Protein AF-A0A543IJZ8-F1 (afdb_monomer)

Sequence (62 aa):
MTEYEDIRTGRHCVLALHAHLVFVTKFRHPVFTGTHLERAGSVGGAPLSVLRQYIEQQNRPV

pLDDT: mean 71.77, std 9.35, range [40.09, 86.19]

Radius of gyration: 15.47 Å; Cα contacts (8 Å, |Δi|>4): 29; chains: 1; bounding box: 40×20×44 Å

Solvent-accessible surface area (backbone atoms only — not comparable to full-atom values): 4333 Å² total; per-residue (Å²): 135,81,80,78,84,74,58,49,70,56,100,89,45,80,44,79,86,84,81,90,86,85,88,78,51,91,88,68,57,84,75,70,47,72,72,61,42,50,56,49,20,72,76,69,70,49,57,72,68,60,49,53,51,49,56,74,52,62,79,67,82,131

Mean predicted aligned error: 9.95 Å

Secondary structure (DSSP, 8-state):
----TT-EEETTEEE----------TT------HHHHHHHHHHHT--HHHHHHHHHHTT---

Foldseek 3Di:
DDDPPQFDDDPPDTDDDDDDDDDADDVLDLPDDLVNVVVVCVVVVDDSVVSVVCSVCSPDDD

Structure (mmCIF, N/CA/C/O backbone):
data_AF-A0A543IJZ8-F1
#
_entry.id   AF-A0A543IJZ8-F1
#
loop_
_atom_site.group_PDB
_atom_site.id
_atom_site.type_symbol
_atom_site.label_atom_id
_atom_site.label_alt_id
_atom_site.label_comp_id
_atom_site.label_asym_id
_atom_site.label_entity_id
_atom_site.label_seq_id
_atom_site.pdbx_PDB_ins_code
_atom_site.Cartn_x
_atom_site.Cartn_y
_atom_site.Cartn_z
_atom_site.occupancy
_atom_site.B_iso_or_equiv
_atom_site.auth_seq_id
_atom_site.auth_comp_id
_atom_site.auth_asym_id
_atom_site.auth_atom_id
_atom_site.pdbx_PDB_model_num
ATOM 1 N N . MET A 1 1 ? -2.456 -8.848 -28.548 1.00 40.09 1 MET A N 1
ATOM 2 C CA . MET A 1 1 ? -1.212 -8.145 -28.916 1.00 40.09 1 MET A CA 1
ATOM 3 C C . MET A 1 1 ? -0.802 -7.413 -27.654 1.00 40.09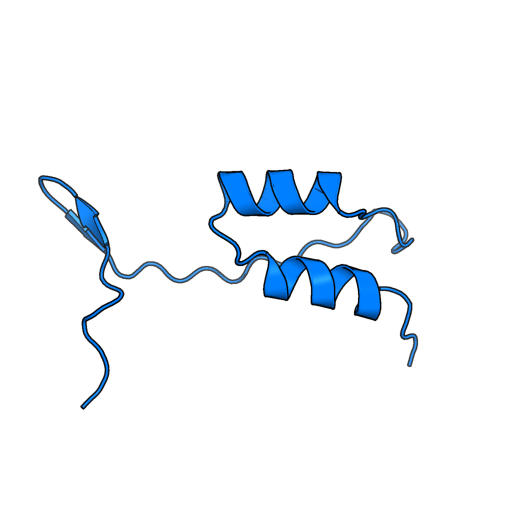 1 MET A C 1
ATOM 5 O O . MET A 1 1 ? -1.296 -6.330 -27.399 1.00 40.09 1 MET A O 1
ATOM 9 N N . THR A 1 2 ? -0.156 -8.134 -26.741 1.00 44.78 2 THR A N 1
ATOM 10 C CA . THR A 1 2 ? -0.154 -7.786 -25.313 1.00 44.78 2 THR A CA 1
ATOM 11 C C . THR A 1 2 ? 1.040 -6.887 -25.017 1.00 44.78 2 THR A C 1
ATOM 13 O O . THR A 1 2 ? 2.174 -7.332 -25.140 1.00 44.78 2 THR A O 1
ATOM 16 N N . GLU A 1 3 ? 0.734 -5.620 -24.737 1.00 48.88 3 GLU A N 1
ATOM 17 C CA . GLU A 1 3 ? 1.523 -4.566 -24.083 1.00 48.88 3 GLU A CA 1
ATOM 18 C C . GLU A 1 3 ? 2.942 -4.984 -23.632 1.00 48.88 3 GLU A C 1
ATOM 20 O O . GLU A 1 3 ? 3.124 -5.617 -22.594 1.00 48.88 3 GLU A O 1
ATOM 25 N N . TYR A 1 4 ? 3.960 -4.579 -24.399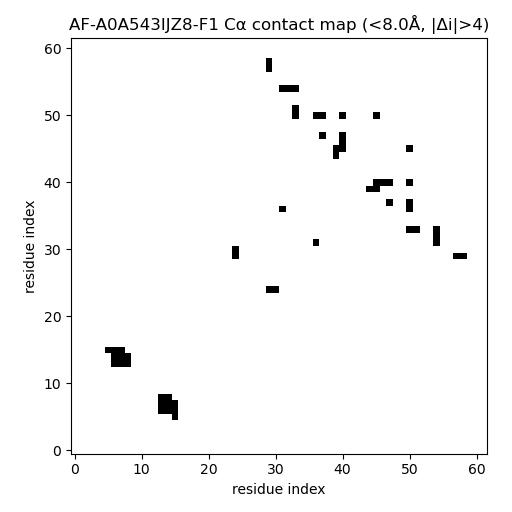 1.00 54.19 4 TYR A N 1
ATOM 26 C CA . TYR A 1 4 ? 5.380 -4.603 -24.005 1.00 54.19 4 TYR A CA 1
ATOM 27 C C . TYR A 1 4 ? 5.778 -3.346 -23.195 1.00 54.19 4 TYR A C 1
ATOM 29 O O . TYR A 1 4 ? 6.959 -3.117 -22.945 1.00 54.19 4 TYR A O 1
ATOM 37 N N . GLU A 1 5 ? 4.799 -2.532 -22.788 1.00 55.50 5 GLU A N 1
ATOM 38 C CA . GLU A 1 5 ? 4.977 -1.207 -22.174 1.00 55.50 5 GLU A CA 1
ATOM 39 C C . GLU A 1 5 ? 5.448 -1.250 -20.705 1.00 55.50 5 GLU A C 1
ATOM 41 O O . GLU A 1 5 ? 5.886 -0.232 -20.179 1.00 55.50 5 GLU A O 1
ATOM 46 N N . ASP A 1 6 ? 5.416 -2.410 -20.033 1.00 64.00 6 ASP A N 1
ATOM 47 C CA . ASP A 1 6 ? 5.722 -2.522 -18.588 1.00 64.00 6 ASP A CA 1
ATOM 48 C C . ASP A 1 6 ? 7.076 -3.196 -18.281 1.00 64.00 6 ASP A C 1
ATOM 50 O O . ASP A 1 6 ? 7.388 -3.585 -17.152 1.00 64.00 6 ASP A O 1
ATOM 54 N N . ILE A 1 7 ? 7.920 -3.369 -19.301 1.00 64.88 7 ILE A N 1
ATOM 55 C CA . ILE A 1 7 ? 9.239 -3.975 -19.124 1.00 64.88 7 ILE A CA 1
ATOM 56 C C . ILE A 1 7 ? 10.216 -2.910 -18.619 1.00 64.88 7 ILE A C 1
ATOM 58 O O . ILE A 1 7 ? 10.637 -2.016 -19.354 1.00 64.88 7 ILE A O 1
ATOM 62 N N . ARG A 1 8 ? 10.632 -3.025 -17.354 1.00 68.56 8 ARG A N 1
ATOM 63 C CA . ARG A 1 8 ? 11.613 -2.111 -16.761 1.00 68.56 8 ARG A CA 1
ATOM 64 C C . ARG A 1 8 ? 13.009 -2.412 -17.289 1.00 68.56 8 ARG A C 1
ATOM 66 O O . ARG A 1 8 ? 13.538 -3.512 -17.127 1.00 68.56 8 ARG A O 1
ATOM 73 N N . THR A 1 9 ? 13.642 -1.396 -17.861 1.00 74.69 9 THR A N 1
ATOM 74 C CA . THR A 1 9 ? 15.009 -1.477 -18.378 1.00 74.69 9 THR A CA 1
ATOM 75 C C . THR A 1 9 ? 15.982 -0.702 -17.492 1.00 74.69 9 THR A C 1
ATOM 77 O O . THR A 1 9 ? 15.788 0.482 -17.220 1.00 74.69 9 THR A O 1
ATOM 80 N N . GLY A 1 10 ? 17.053 -1.356 -17.057 1.00 74.06 10 GLY A N 1
ATOM 81 C CA . GLY A 1 10 ? 18.255 -0.737 -16.503 1.00 74.06 10 GLY A CA 1
ATOM 82 C C . GLY A 1 10 ? 19.392 -0.720 -17.529 1.00 74.06 10 GLY A C 1
ATOM 83 O O . GLY A 1 10 ? 19.273 -1.283 -18.612 1.00 74.06 10 GLY A O 1
ATOM 84 N N . ARG A 1 11 ? 20.535 -0.118 -17.172 1.00 82.88 11 ARG A N 1
ATOM 85 C CA . ARG A 1 11 ? 21.686 0.066 -18.088 1.00 82.88 11 ARG A CA 1
ATOM 86 C C . ARG A 1 11 ? 22.186 -1.234 -18.735 1.00 82.88 11 ARG A C 1
ATOM 88 O O . ARG A 1 11 ? 22.720 -1.189 -19.834 1.00 82.88 11 ARG A O 1
ATOM 95 N N . HIS A 1 12 ? 21.998 -2.369 -18.060 1.00 81.50 12 HIS A N 1
ATOM 96 C CA . HIS A 1 12 ? 22.412 -3.691 -18.536 1.00 81.50 12 HIS A CA 1
ATOM 97 C C . HIS A 1 12 ? 21.381 -4.799 -18.263 1.00 81.50 12 HIS A C 1
ATOM 99 O O . HIS A 1 12 ? 21.712 -5.973 -18.391 1.00 81.50 12 HIS A O 1
ATOM 105 N N . CYS A 1 13 ? 20.146 -4.458 -17.875 1.00 65.81 13 CYS A N 1
ATOM 106 C CA . CYS A 1 13 ? 19.128 -5.452 -17.516 1.00 65.81 13 CYS A CA 1
ATOM 107 C C . CYS A 1 13 ? 17.766 -5.068 -18.085 1.00 65.81 13 CYS A C 1
ATOM 109 O O . CYS A 1 13 ? 17.369 -3.911 -18.003 1.00 65.81 13 CYS A O 1
ATOM 111 N N . VAL A 1 14 ? 17.027 -6.052 -18.580 1.00 73.81 14 VAL A N 1
ATOM 112 C CA . VAL A 1 14 ? 15.630 -5.917 -19.004 1.00 73.81 14 VAL A CA 1
ATOM 113 C C . VAL A 1 14 ? 14.827 -6.884 -18.142 1.00 73.81 14 VAL A C 1
ATOM 115 O O . VAL A 1 14 ? 15.131 -8.076 -18.117 1.00 73.81 14 VAL A O 1
ATOM 118 N N . LEU A 1 15 ? 13.885 -6.366 -17.356 1.00 66.25 15 LEU A N 1
ATOM 119 C CA . LEU A 1 15 ? 13.233 -7.099 -16.272 1.00 66.25 15 LEU A CA 1
ATOM 120 C C . LEU A 1 15 ? 11.715 -6.909 -16.353 1.00 66.25 15 LEU A C 1
ATOM 122 O O . LEU A 1 15 ? 11.230 -5.783 -16.430 1.00 66.25 15 LEU A O 1
ATOM 126 N N . ALA A 1 16 ? 10.973 -8.009 -16.249 1.00 71.50 16 ALA A N 1
ATOM 127 C CA . ALA A 1 16 ? 9.5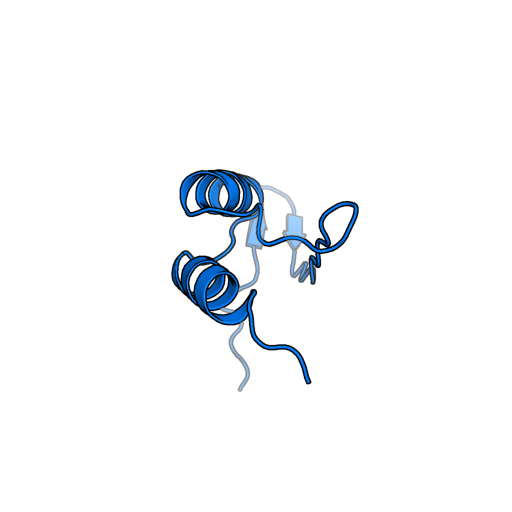21 -8.018 -16.080 1.00 71.50 16 ALA A CA 1
ATOM 128 C C . ALA A 1 16 ? 9.179 -8.733 -14.761 1.00 71.50 16 ALA A C 1
ATOM 130 O O . ALA A 1 16 ? 8.744 -9.883 -14.748 1.00 71.50 16 ALA A O 1
ATOM 131 N N . LEU A 1 17 ? 9.487 -8.088 -13.628 1.00 71.38 17 LEU A N 1
ATOM 132 C CA . LEU A 1 17 ? 9.280 -8.662 -12.295 1.00 71.38 17 LEU A CA 1
ATOM 133 C C . LEU A 1 17 ? 7.965 -8.156 -11.694 1.00 71.38 17 LEU A C 1
ATOM 135 O O . LEU A 1 17 ? 7.880 -7.006 -11.271 1.00 71.38 17 LEU A O 1
ATOM 139 N N . HIS A 1 18 ? 6.961 -9.030 -11.624 1.00 72.19 18 HIS A N 1
ATOM 140 C CA . HIS A 1 18 ? 5.672 -8.745 -10.992 1.00 72.19 18 HIS A CA 1
ATOM 141 C C . HIS A 1 18 ? 5.612 -9.434 -9.624 1.00 72.19 18 HIS A C 1
ATOM 143 O O . HIS A 1 18 ? 5.777 -10.650 -9.533 1.00 72.19 18 HIS A O 1
ATOM 149 N N . ALA A 1 19 ? 5.376 -8.669 -8.557 1.00 68.88 19 ALA A N 1
ATOM 150 C CA . ALA A 1 19 ? 5.274 -9.188 -7.195 1.00 68.88 19 ALA A CA 1
ATOM 151 C C . ALA A 1 19 ? 3.904 -8.866 -6.584 1.00 68.88 19 ALA A C 1
ATOM 153 O O . ALA A 1 19 ? 3.461 -7.719 -6.602 1.00 68.88 19 ALA A O 1
ATOM 154 N N . HIS A 1 20 ? 3.259 -9.874 -5.993 1.00 73.62 20 HIS A N 1
ATOM 155 C CA . HIS A 1 20 ? 2.036 -9.706 -5.209 1.00 73.62 20 HIS A CA 1
ATOM 156 C C . HIS A 1 20 ? 2.392 -9.632 -3.722 1.00 73.62 20 HIS A C 1
ATOM 158 O O . HIS A 1 20 ? 2.756 -10.637 -3.113 1.00 73.62 20 HIS A O 1
ATOM 164 N N . LEU A 1 21 ? 2.299 -8.440 -3.133 1.00 70.56 21 LEU A N 1
ATOM 165 C CA . LEU A 1 21 ? 2.583 -8.207 -1.716 1.00 70.56 21 LEU A CA 1
ATOM 166 C C . LEU A 1 21 ? 1.274 -8.133 -0.923 1.00 70.56 21 LEU A C 1
ATOM 168 O O . LEU A 1 21 ? 0.412 -7.310 -1.221 1.00 70.56 21 LEU A O 1
ATOM 172 N N . VAL A 1 22 ? 1.139 -8.977 0.103 1.00 76.81 22 VAL A N 1
ATOM 173 C CA . VAL A 1 22 ? -0.023 -9.008 1.006 1.00 76.81 22 VAL A CA 1
ATOM 174 C C . VAL A 1 22 ? 0.466 -8.884 2.446 1.00 76.81 22 VAL A C 1
ATOM 176 O O . VAL A 1 22 ? 1.346 -9.630 2.872 1.00 76.81 22 VAL A O 1
ATOM 179 N N . PHE A 1 23 ? -0.115 -7.954 3.206 1.00 73.44 23 PHE A N 1
ATOM 180 C CA . PHE A 1 23 ? 0.246 -7.691 4.600 1.00 73.44 23 PHE A CA 1
ATOM 181 C C . PHE A 1 23 ? -0.962 -7.862 5.516 1.00 73.44 23 PHE A C 1
ATOM 183 O O . PHE A 1 23 ? -2.076 -7.480 5.172 1.00 73.44 23 PHE A O 1
ATOM 190 N N . VAL A 1 24 ? -0.730 -8.394 6.716 1.00 77.56 24 VAL A N 1
ATOM 191 C CA . VAL A 1 24 ? -1.757 -8.552 7.750 1.00 77.56 24 VAL A CA 1
ATOM 192 C C . VAL A 1 24 ? -1.214 -7.992 9.058 1.00 77.56 24 VAL A C 1
ATOM 194 O O . VAL A 1 24 ? -0.069 -8.252 9.427 1.00 77.56 24 VAL A O 1
ATOM 197 N N . THR A 1 25 ? -2.022 -7.208 9.769 1.00 84.38 25 THR A N 1
ATOM 198 C CA . THR A 1 25 ? -1.633 -6.678 11.078 1.00 84.38 25 THR A CA 1
ATOM 199 C C . THR A 1 25 ? -1.632 -7.799 12.112 1.00 84.38 25 THR A C 1
ATOM 201 O O . THR A 1 25 ? -2.448 -8.727 12.064 1.00 84.38 25 THR A O 1
ATOM 204 N N . LYS A 1 26 ? -0.728 -7.719 13.092 1.00 80.06 26 LYS A N 1
ATOM 205 C CA . LYS A 1 26 ? -0.809 -8.582 14.272 1.00 80.06 26 LYS A CA 1
ATOM 206 C C . LYS A 1 26 ? -2.178 -8.319 14.916 1.00 80.06 26 LYS A C 1
ATOM 208 O O . LYS A 1 26 ? -2.472 -7.181 15.258 1.00 80.06 26 LYS A O 1
ATOM 213 N N . PHE A 1 27 ? -3.018 -9.353 14.999 1.00 86.19 27 PHE A N 1
ATOM 214 C CA . PHE A 1 27 ? -4.427 -9.300 15.431 1.00 86.19 27 PHE A CA 1
ATOM 215 C C . PHE A 1 27 ? -5.458 -8.757 14.427 1.00 86.19 27 PHE A C 1
ATOM 217 O O . PHE A 1 27 ? -6.610 -8.596 14.811 1.00 86.19 27 PHE A O 1
ATOM 224 N N . ARG A 1 28 ? -5.108 -8.519 13.155 1.00 76.38 28 ARG A N 1
ATOM 225 C CA . ARG A 1 28 ? -6.058 -8.148 12.076 1.00 76.38 28 ARG A CA 1
ATOM 226 C C . ARG A 1 28 ? -6.916 -6.904 12.340 1.00 76.38 28 ARG A C 1
ATOM 228 O O . ARG A 1 28 ? -7.945 -6.717 11.705 1.00 76.38 28 ARG A O 1
ATOM 235 N N . HIS A 1 29 ? -6.487 -6.038 13.251 1.00 80.94 29 HIS A N 1
ATOM 236 C CA . HIS A 1 29 ? -7.171 -4.775 13.495 1.00 80.94 29 HIS A CA 1
ATOM 237 C C . HIS A 1 29 ? -6.877 -3.775 12.361 1.00 80.94 29 HIS A C 1
ATOM 239 O O . HIS A 1 29 ? -5.793 -3.840 11.755 1.00 80.94 29 HIS A O 1
ATOM 245 N N . PRO A 1 30 ? -7.797 -2.831 12.089 1.00 79.00 30 PRO A N 1
ATOM 246 C CA . PRO A 1 30 ? -7.623 -1.785 11.083 1.00 79.00 30 PRO A CA 1
ATOM 247 C C . PRO A 1 30 ? -6.626 -0.719 11.570 1.00 79.00 30 PRO A C 1
ATOM 249 O O . PRO A 1 30 ? -6.996 0.342 12.057 1.00 79.00 30 PRO A O 1
ATOM 252 N N . VAL A 1 31 ? -5.330 -1.040 11.492 1.00 82.31 31 VAL A N 1
ATOM 253 C CA . VAL A 1 31 ? -4.223 -0.160 11.930 1.00 82.31 31 VAL A CA 1
ATOM 254 C C . VAL A 1 31 ? -3.627 0.639 10.761 1.00 82.31 31 VAL A C 1
ATOM 256 O O . VAL A 1 31 ? -2.944 1.645 10.960 1.00 82.31 31 VAL A O 1
ATOM 259 N N . PHE A 1 32 ? -3.866 0.210 9.520 1.00 81.62 32 PHE A N 1
ATOM 260 C CA . PHE A 1 32 ? -3.330 0.897 8.351 1.00 81.62 32 PHE A CA 1
ATOM 261 C C . PHE A 1 32 ? -4.146 2.157 8.061 1.00 81.62 32 PHE A C 1
ATOM 263 O O . PHE A 1 32 ? -5.362 2.132 7.942 1.00 81.62 32 PHE A O 1
ATOM 270 N N . THR A 1 33 ? -3.446 3.277 7.940 1.00 80.62 33 THR A N 1
ATOM 271 C CA . THR A 1 33 ? -4.017 4.582 7.600 1.00 80.62 33 THR A CA 1
ATOM 272 C C . THR A 1 33 ? -3.339 5.080 6.327 1.00 80.62 33 THR A C 1
ATOM 274 O O . THR A 1 33 ? -2.371 4.470 5.859 1.00 80.62 33 THR A O 1
ATOM 277 N N . GLY A 1 34 ? -3.814 6.199 5.770 1.00 79.38 34 GLY A N 1
ATOM 278 C CA . GLY A 1 34 ? -3.266 6.777 4.537 1.00 79.38 34 GLY A CA 1
ATOM 279 C C . GLY A 1 34 ? -1.743 6.916 4.558 1.00 79.38 34 GLY A C 1
ATOM 280 O O . GLY A 1 34 ? -1.076 6.452 3.641 1.00 79.38 34 GLY A O 1
ATOM 281 N N . THR A 1 35 ? -1.178 7.436 5.649 1.00 82.25 35 THR A N 1
ATOM 282 C CA . THR A 1 35 ? 0.271 7.663 5.785 1.00 82.25 35 THR A CA 1
ATOM 283 C C . THR A 1 35 ? 1.093 6.370 5.792 1.00 82.25 35 THR A C 1
ATOM 285 O O . THR A 1 35 ? 2.192 6.329 5.236 1.00 82.25 35 THR A O 1
ATOM 288 N N . HIS A 1 36 ? 0.585 5.295 6.408 1.00 80.25 36 HIS A N 1
ATOM 289 C CA . HIS A 1 36 ? 1.272 3.997 6.422 1.00 80.25 36 HIS A CA 1
ATOM 290 C C . HIS A 1 36 ? 1.355 3.403 5.015 1.00 80.25 36 HIS A C 1
ATOM 292 O O . HIS A 1 36 ? 2.389 2.866 4.615 1.00 80.25 36 HIS A O 1
ATOM 298 N N . LEU A 1 37 ? 0.267 3.533 4.262 1.00 77.81 37 LEU A N 1
ATOM 299 C CA . LEU A 1 37 ? 0.172 3.015 2.911 1.00 77.81 37 LEU A CA 1
ATOM 300 C C . LEU A 1 37 ? 0.926 3.877 1.901 1.00 77.81 37 LEU A C 1
ATOM 302 O O . LEU A 1 37 ? 1.563 3.327 1.015 1.00 77.81 37 LEU A O 1
ATOM 306 N N . GLU A 1 38 ? 0.934 5.199 2.054 1.00 79.44 38 GLU A N 1
ATOM 307 C CA . GLU A 1 38 ? 1.698 6.114 1.199 1.00 79.44 38 GLU A CA 1
ATOM 308 C C . GLU A 1 38 ? 3.203 5.808 1.247 1.00 79.44 38 GLU A C 1
ATOM 310 O O . GLU A 1 38 ? 3.860 5.729 0.209 1.00 79.44 38 GLU A O 1
ATOM 315 N N . ARG A 1 39 ? 3.738 5.518 2.442 1.00 78.94 39 ARG A N 1
ATOM 316 C CA . ARG A 1 39 ? 5.117 5.027 2.598 1.00 78.94 39 ARG A CA 1
ATOM 317 C C . ARG A 1 39 ? 5.331 3.655 1.959 1.00 78.94 39 ARG A C 1
ATOM 319 O O . ARG A 1 39 ? 6.378 3.414 1.370 1.00 78.94 39 ARG A O 1
ATOM 326 N N . ALA A 1 40 ? 4.360 2.749 2.065 1.00 75.06 40 ALA A N 1
ATOM 327 C CA . ALA A 1 40 ? 4.452 1.442 1.417 1.00 75.06 40 ALA A CA 1
ATOM 328 C C . ALA A 1 40 ? 4.418 1.563 -0.120 1.00 75.06 40 ALA A C 1
ATOM 330 O O . ALA A 1 40 ? 5.168 0.877 -0.812 1.00 75.06 40 ALA A O 1
ATOM 331 N N . GLY A 1 41 ? 3.598 2.471 -0.652 1.00 74.19 41 GLY A N 1
ATOM 332 C CA . GLY A 1 41 ? 3.501 2.765 -2.078 1.00 74.19 41 GLY A CA 1
ATOM 333 C C . GLY A 1 41 ? 4.731 3.471 -2.632 1.00 74.19 41 GLY A C 1
ATOM 334 O O . GLY A 1 41 ? 5.168 3.124 -3.724 1.00 74.19 41 GLY A O 1
ATOM 335 N N . SER A 1 42 ? 5.344 4.390 -1.882 1.00 77.31 42 SER A N 1
ATOM 336 C CA . SER A 1 42 ? 6.555 5.084 -2.339 1.00 77.31 42 SER A CA 1
ATOM 337 C C . SER A 1 42 ? 7.767 4.155 -2.444 1.00 77.31 42 SER A C 1
ATOM 339 O O . SER A 1 42 ? 8.558 4.288 -3.374 1.00 77.31 42 SER A O 1
ATOM 341 N N . VAL A 1 43 ? 7.894 3.184 -1.532 1.00 72.31 43 VAL A N 1
ATOM 342 C CA . VAL A 1 43 ? 8.995 2.205 -1.542 1.00 72.31 43 VAL A CA 1
ATOM 343 C C . VAL A 1 43 ? 8.706 1.039 -2.494 1.00 72.31 43 VAL A C 1
ATOM 345 O O . VAL A 1 43 ? 9.616 0.540 -3.151 1.00 72.31 43 VAL A O 1
ATOM 348 N N . GLY A 1 44 ? 7.446 0.599 -2.578 1.00 68.38 44 GLY A N 1
ATOM 349 C CA . GLY A 1 44 ? 7.034 -0.575 -3.354 1.00 68.38 44 GLY A CA 1
ATOM 350 C C . GLY A 1 44 ? 6.482 -0.285 -4.752 1.00 68.38 44 GLY A C 1
ATOM 351 O O . GLY A 1 44 ? 6.230 -1.222 -5.502 1.00 68.38 44 GLY A O 1
ATOM 352 N N . GLY A 1 45 ? 6.272 0.983 -5.115 1.00 69.50 45 GLY A N 1
ATOM 353 C CA . GLY A 1 45 ? 5.667 1.380 -6.391 1.00 69.50 45 GLY A CA 1
ATOM 354 C C . GLY A 1 45 ? 4.164 1.093 -6.500 1.00 69.50 45 GLY A C 1
ATOM 355 O O . GLY A 1 45 ? 3.654 0.956 -7.608 1.00 69.50 45 GLY A O 1
ATOM 356 N N . ALA A 1 46 ? 3.448 0.968 -5.378 1.00 69.12 46 ALA A N 1
ATOM 357 C CA . ALA A 1 46 ? 2.017 0.667 -5.396 1.00 69.12 46 ALA A CA 1
ATOM 358 C C . ALA A 1 46 ? 1.180 1.908 -5.783 1.00 69.12 46 ALA A C 1
ATOM 360 O O . ALA A 1 46 ? 1.427 2.995 -5.252 1.00 69.12 46 ALA A O 1
ATOM 361 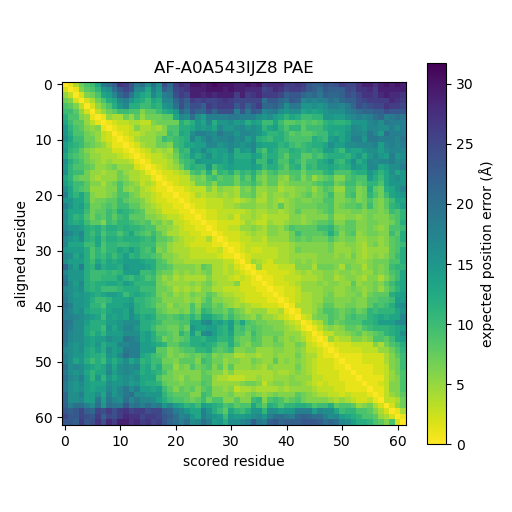N N . PRO A 1 47 ? 0.151 1.772 -6.642 1.00 69.06 47 PRO A N 1
ATOM 362 C CA . PRO A 1 47 ? -0.722 2.886 -7.007 1.00 69.06 47 PRO A CA 1
ATOM 363 C C . PRO A 1 47 ? -1.523 3.402 -5.803 1.00 69.06 47 PRO A C 1
ATOM 365 O O . PRO A 1 47 ? -2.135 2.620 -5.071 1.00 69.06 47 PRO A O 1
ATOM 368 N N . LEU A 1 48 ? -1.607 4.728 -5.641 1.00 67.25 48 LEU A N 1
ATOM 369 C CA . LEU A 1 48 ? -2.374 5.381 -4.564 1.00 67.25 48 LEU A CA 1
ATOM 370 C C . LEU A 1 48 ? -3.862 4.976 -4.541 1.00 67.25 48 LEU A C 1
ATOM 372 O O . LEU A 1 48 ? -4.485 4.975 -3.480 1.00 67.25 48 LEU A O 1
ATOM 376 N N . SER A 1 49 ? -4.427 4.593 -5.690 1.00 71.31 49 SER A N 1
ATOM 377 C CA . SER A 1 49 ? -5.801 4.090 -5.812 1.00 71.31 49 SER A CA 1
ATOM 378 C C . SER A 1 49 ? -6.014 2.761 -5.082 1.00 71.31 49 SER A C 1
ATOM 380 O O . SER A 1 49 ? -6.995 2.614 -4.356 1.00 71.31 49 SER A O 1
ATOM 382 N N . VAL A 1 50 ? -5.069 1.826 -5.210 1.00 73.44 50 VAL A N 1
ATOM 383 C CA . VAL A 1 50 ? -5.116 0.505 -4.560 1.00 73.44 50 VAL A CA 1
ATOM 384 C C . VAL A 1 50 ? -5.044 0.658 -3.043 1.00 73.44 50 VAL A C 1
ATOM 386 O O . VAL A 1 50 ? -5.779 0.008 -2.304 1.00 73.44 50 VAL A O 1
ATOM 389 N N . LEU A 1 51 ? -4.192 1.569 -2.574 1.00 73.12 51 LEU A N 1
ATOM 390 C CA . LEU A 1 51 ? -4.025 1.856 -1.153 1.00 73.12 51 LEU A CA 1
ATOM 391 C C . LEU A 1 51 ? -5.295 2.455 -0.537 1.00 73.12 5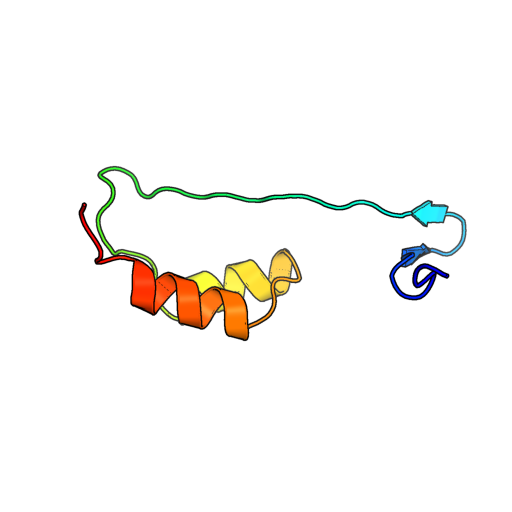1 LEU A C 1
ATOM 393 O O . LEU A 1 51 ? -5.709 2.052 0.548 1.00 73.12 51 LEU A O 1
ATOM 397 N N . ARG A 1 52 ? -5.946 3.382 -1.246 1.00 72.69 52 ARG A N 1
ATOM 398 C CA . ARG A 1 52 ? -7.210 3.987 -0.808 1.00 72.69 52 ARG A CA 1
ATOM 399 C C . ARG A 1 52 ? -8.320 2.942 -0.690 1.00 72.69 52 ARG A C 1
ATOM 401 O O . ARG A 1 52 ? -8.988 2.870 0.337 1.00 72.69 52 ARG A O 1
ATOM 408 N N . GLN A 1 53 ? -8.434 2.081 -1.698 1.00 76.50 53 GLN A N 1
ATOM 409 C CA . GLN A 1 53 ? -9.396 0.983 -1.718 1.00 76.50 53 GLN A CA 1
ATOM 410 C C . GLN A 1 53 ? -9.132 -0.040 -0.600 1.00 76.50 53 GLN A C 1
ATOM 412 O O . GLN A 1 53 ? -10.071 -0.549 0.008 1.00 76.50 53 GLN A O 1
ATOM 417 N N . TYR A 1 54 ? -7.863 -0.306 -0.278 1.00 77.00 54 TYR A N 1
ATOM 418 C CA . TYR A 1 54 ? -7.491 -1.195 0.822 1.00 77.00 54 TYR A CA 1
ATOM 419 C C . TYR A 1 54 ? -7.962 -0.667 2.186 1.00 77.00 54 TYR A C 1
ATOM 421 O O . TYR A 1 54 ? -8.514 -1.439 2.967 1.00 77.00 54 TYR A O 1
ATOM 429 N N . ILE A 1 55 ? -7.806 0.638 2.463 1.00 74.12 55 ILE A N 1
ATOM 430 C CA . ILE A 1 55 ? -8.308 1.267 3.704 1.00 74.12 55 ILE A CA 1
ATOM 431 C C . ILE A 1 55 ? -9.824 1.095 3.815 1.00 74.12 55 ILE A C 1
ATOM 433 O O . ILE A 1 55 ? -10.326 0.689 4.860 1.00 74.12 55 ILE A O 1
ATOM 4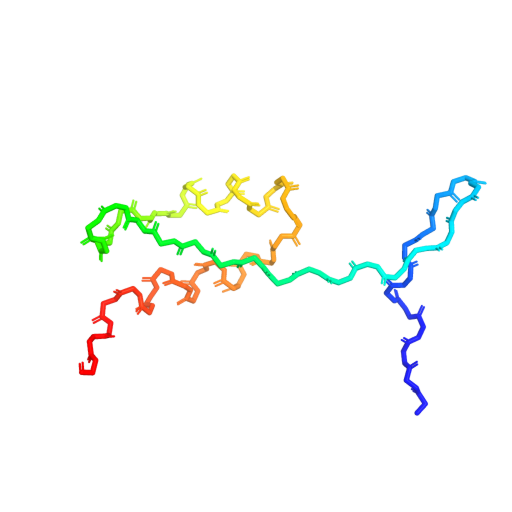37 N N . GLU A 1 56 ? -10.552 1.367 2.731 1.00 78.50 56 GLU A N 1
ATOM 438 C CA . GLU A 1 56 ? -12.016 1.268 2.694 1.00 78.50 56 GLU A CA 1
ATOM 439 C C . GLU A 1 56 ? -12.512 -0.170 2.916 1.00 78.50 56 GLU A C 1
ATOM 441 O O . GLU A 1 56 ? -13.563 -0.387 3.520 1.00 78.50 56 GLU A O 1
ATOM 446 N N . GLN A 1 57 ? -11.743 -1.165 2.468 1.00 75.81 57 GLN A N 1
ATOM 447 C CA . GLN A 1 57 ? -12.091 -2.581 2.588 1.00 75.81 57 GLN A CA 1
ATOM 448 C C . GLN A 1 57 ? -11.660 -3.225 3.914 1.00 75.81 57 GLN A C 1
ATOM 450 O O . GLN A 1 57 ? -12.110 -4.336 4.199 1.00 75.81 57 GLN A O 1
ATOM 455 N N . GLN A 1 58 ? -10.860 -2.552 4.758 1.00 68.75 58 GLN A N 1
ATOM 456 C CA . GLN A 1 58 ? -10.345 -3.142 6.006 1.00 68.75 58 GLN A CA 1
ATOM 457 C C . GLN A 1 58 ? -11.436 -3.627 6.978 1.00 68.75 58 GLN A C 1
ATOM 459 O O . GLN A 1 58 ? -11.156 -4.496 7.799 1.00 68.75 58 GLN A O 1
ATOM 464 N N . ASN A 1 59 ? -12.662 -3.102 6.884 1.00 66.25 59 ASN A N 1
ATOM 465 C CA . ASN A 1 59 ? -13.769 -3.407 7.797 1.00 66.25 59 ASN A CA 1
ATOM 466 C C . ASN A 1 59 ? -14.890 -4.260 7.1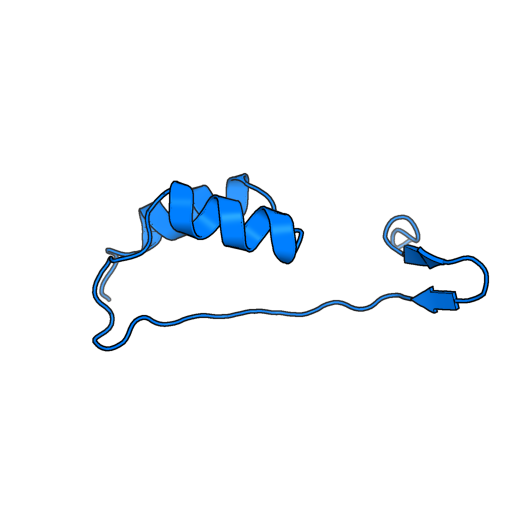77 1.00 66.25 59 ASN A C 1
ATOM 468 O O . ASN A 1 59 ? -16.012 -4.218 7.677 1.00 66.25 59 ASN A O 1
ATOM 472 N N . ARG A 1 60 ? -14.647 -5.025 6.105 1.00 57.88 60 ARG A N 1
ATOM 473 C CA . ARG A 1 60 ? -15.624 -6.032 5.650 1.00 57.88 60 ARG A CA 1
ATOM 474 C C . A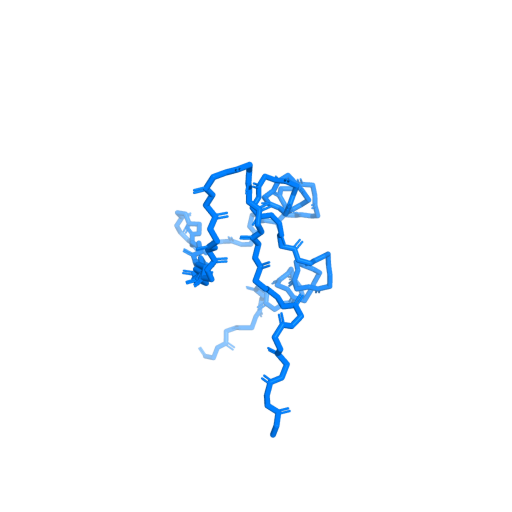RG A 1 60 ? -15.309 -7.403 6.257 1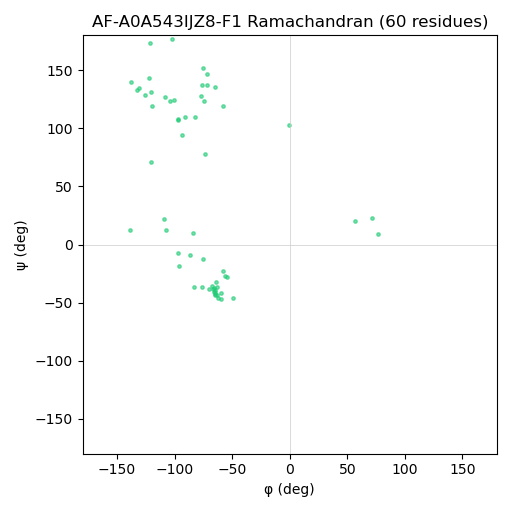.00 57.88 60 ARG A C 1
ATOM 476 O O . ARG A 1 60 ? -14.504 -8.131 5.677 1.00 57.88 60 ARG A O 1
ATOM 483 N N . PRO A 1 61 ? -15.929 -7.783 7.390 1.00 55.59 61 PRO A N 1
ATOM 484 C CA . PRO A 1 61 ? -16.036 -9.187 7.733 1.00 55.59 61 PRO A CA 1
ATOM 485 C C . PRO A 1 61 ? -17.060 -9.836 6.789 1.00 55.59 61 PRO A C 1
ATOM 487 O O . PRO A 1 61 ? -18.107 -9.248 6.501 1.00 55.59 61 PRO A O 1
ATOM 490 N N . VAL A 1 62 ? -16.737 -11.032 6.301 1.00 60.91 62 VAL A N 1
ATOM 491 C CA . VAL A 1 62 ? -17.738 -12.060 5.982 1.00 60.91 62 VAL A CA 1
ATOM 492 C C . VAL A 1 62 ? -17.912 -12.945 7.203 1.00 60.91 62 VAL A C 1
ATOM 494 O O . VAL A 1 62 ? -16.895 -13.152 7.907 1.00 60.91 62 VAL A O 1
#

InterPro domains:
  IPR036515 Transposase IS200-like superfamily [G3DSA:3.30.70.1290] (1-41)
  IPR036515 Transposase IS200-like superfamily [SSF143422] (5-59)

Organism: NCBI:txid337895